Protein AF-A0A645GG00-F1 (afdb_monomer)

Organism: NCBI:txid1076179

Nearest PDB structures (foldseek):
  8h4j-assembly4_F  TM=6.233E-01  e=2.271E-01  Klebsiella pneumoniae 30684/NJST258_2
  7n2w-assembly1_B  TM=6.184E-01  e=8.605E-01  Klebsiella pneumoniae subsp. pneumoniae MGH 78578
  2www-assembly1_C  TM=4.732E-01  e=6.348E+00  Homo sapiens

Structure (mmCIF, N/CA/C/O backbone):
data_AF-A0A645GG00-F1
#
_entry.id   AF-A0A645GG00-F1
#
loop_
_atom_site.group_PDB
_atom_site.id
_at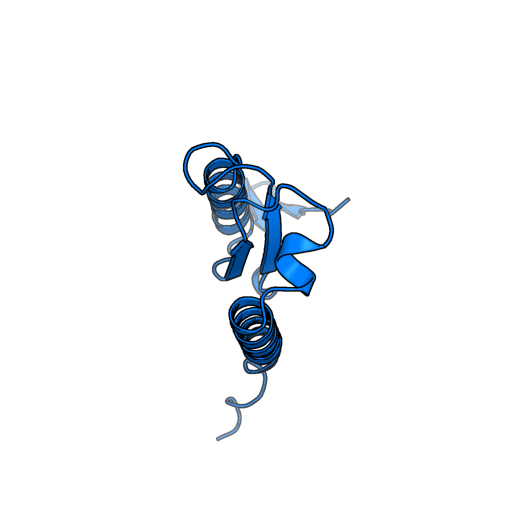om_site.type_symbol
_atom_site.label_atom_id
_atom_site.label_alt_id
_atom_site.label_comp_id
_atom_site.label_asym_id
_atom_site.label_entity_id
_atom_site.label_seq_id
_atom_site.pdbx_PDB_ins_code
_atom_site.Cartn_x
_atom_site.Cartn_y
_atom_site.Cartn_z
_atom_site.occupancy
_atom_site.B_iso_or_equiv
_atom_site.auth_seq_id
_atom_site.auth_comp_id
_atom_site.auth_asym_id
_atom_site.auth_atom_id
_atom_site.pdbx_PDB_model_num
ATOM 1 N N . MET A 1 1 ? -18.409 5.747 -0.285 1.00 37.66 1 MET A N 1
ATOM 2 C CA . MET A 1 1 ? -18.642 6.714 0.806 1.00 37.66 1 MET A CA 1
ATOM 3 C C . MET A 1 1 ? -18.717 5.910 2.092 1.00 37.66 1 MET A C 1
ATOM 5 O O . MET A 1 1 ? -19.668 5.159 2.257 1.00 37.66 1 MET A O 1
ATOM 9 N N . TYR A 1 2 ? -17.663 5.934 2.909 1.00 45.97 2 TYR A N 1
ATOM 10 C CA . TYR A 1 2 ? -17.639 5.221 4.187 1.00 45.97 2 TYR A CA 1
ATOM 11 C C . TYR A 1 2 ? -18.278 6.135 5.234 1.00 45.97 2 TYR A C 1
ATOM 13 O O . TYR A 1 2 ? -17.771 7.225 5.479 1.00 45.97 2 TYR A O 1
ATOM 21 N N . CYS A 1 3 ? -19.422 5.743 5.792 1.00 52.50 3 CYS A N 1
ATOM 22 C CA . CYS A 1 3 ? -20.074 6.519 6.843 1.00 52.50 3 CYS A CA 1
ATOM 23 C C . CYS A 1 3 ? -19.330 6.279 8.162 1.00 52.50 3 CYS A C 1
ATOM 25 O O . CYS A 1 3 ? -19.538 5.258 8.815 1.00 52.50 3 CYS A O 1
ATOM 27 N N . LEU A 1 4 ? -18.434 7.196 8.526 1.00 62.66 4 LEU A N 1
ATOM 28 C CA . LEU A 1 4 ? -17.878 7.272 9.876 1.00 62.66 4 LEU A CA 1
ATOM 29 C C . LEU A 1 4 ? -18.975 7.806 10.804 1.00 62.66 4 LEU A C 1
ATOM 31 O O . LEU A 1 4 ? -19.572 8.843 10.516 1.00 62.66 4 LEU A O 1
ATOM 35 N N . LEU A 1 5 ? -19.268 7.092 11.891 1.00 62.31 5 LEU A N 1
ATOM 36 C CA . LEU A 1 5 ? -20.196 7.575 12.909 1.00 62.31 5 LEU A CA 1
ATOM 37 C C . LEU A 1 5 ? -19.397 8.418 13.905 1.00 62.31 5 LEU A C 1
ATOM 39 O O . LEU A 1 5 ? -18.579 7.886 14.656 1.00 62.31 5 LEU A O 1
ATOM 43 N N . LEU A 1 6 ? -19.613 9.732 13.884 1.00 65.06 6 LEU A N 1
ATOM 44 C CA . LEU A 1 6 ? -19.052 10.651 14.869 1.00 65.06 6 LEU A CA 1
ATOM 45 C C . LEU A 1 6 ? -20.001 10.719 16.069 1.00 65.06 6 LEU A C 1
ATOM 47 O O . LEU A 1 6 ? -21.145 11.150 15.936 1.00 65.06 6 LEU 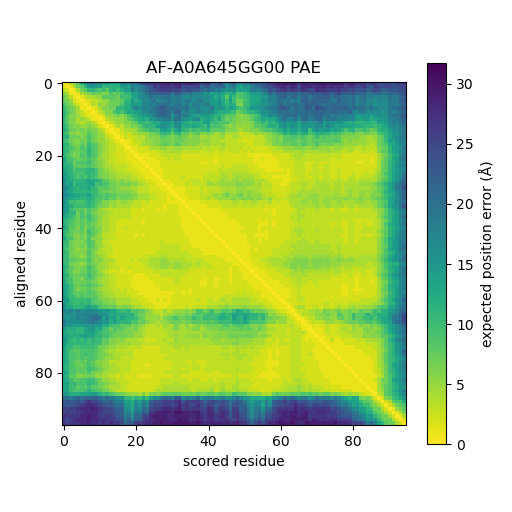A O 1
ATOM 51 N N . HIS A 1 7 ? -19.535 10.272 17.230 1.00 65.25 7 HIS A N 1
ATOM 52 C CA . HIS A 1 7 ? -20.244 10.435 18.493 1.00 65.25 7 HIS A CA 1
ATOM 53 C C . HIS A 1 7 ? -20.133 11.891 18.975 1.00 65.25 7 HIS A C 1
ATOM 55 O O . HIS A 1 7 ? -19.137 12.561 18.709 1.00 65.25 7 HIS A O 1
ATOM 61 N N . GLU A 1 8 ? -21.114 12.379 19.737 1.00 69.12 8 GLU A N 1
ATOM 62 C CA . GLU A 1 8 ? -21.149 13.766 20.243 1.00 69.12 8 GLU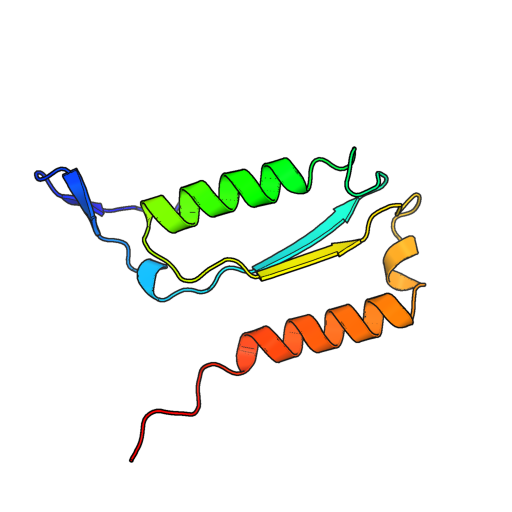 A CA 1
ATOM 63 C C . GLU A 1 8 ? -19.950 14.124 21.141 1.00 69.12 8 GLU A C 1
ATOM 65 O O . GLU A 1 8 ? -19.597 15.290 21.280 1.00 69.12 8 GLU A O 1
ATOM 70 N N . SER A 1 9 ? -19.271 13.119 21.704 1.00 74.00 9 SER A N 1
ATOM 71 C CA . SER A 1 9 ? -18.014 13.287 22.450 1.00 74.00 9 SER A CA 1
ATOM 72 C C . SER A 1 9 ? -16.785 13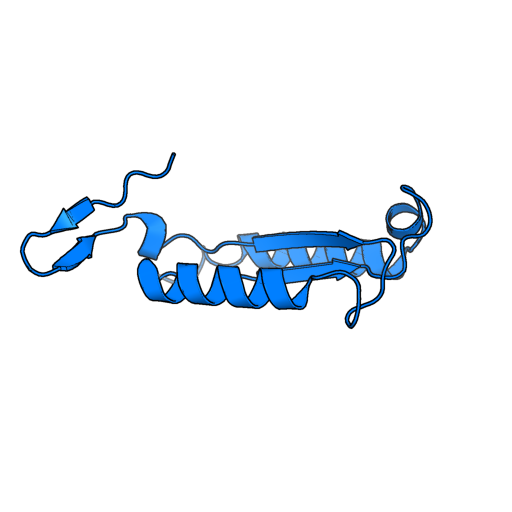.556 21.569 1.00 74.00 9 SER A C 1
ATOM 74 O O . SER A 1 9 ? -15.686 13.702 22.097 1.00 74.00 9 SER A O 1
ATOM 76 N N . GLY A 1 10 ? -16.936 13.559 20.240 1.00 72.38 10 GLY A N 1
ATOM 77 C CA . GLY A 1 10 ? -15.836 13.638 19.276 1.00 72.38 10 GLY A CA 1
ATOM 78 C C . GLY A 1 10 ? -15.179 12.289 18.961 1.00 72.38 10 GLY A C 1
ATOM 79 O O . GLY A 1 10 ? -14.268 12.233 18.141 1.00 72.38 10 GLY A O 1
ATOM 80 N N . GLN A 1 11 ? -15.634 11.192 19.578 1.00 68.88 11 GLN A N 1
ATOM 81 C CA . GLN A 1 11 ? -15.130 9.851 19.276 1.00 68.88 11 GLN A CA 1
ATOM 82 C C . GLN A 1 11 ? -15.674 9.334 17.945 1.00 68.88 11 GLN A C 1
ATOM 84 O O . GLN A 1 11 ? -16.877 9.381 17.686 1.00 68.88 11 GLN A O 1
ATOM 89 N N . ILE A 1 12 ? -14.793 8.770 17.122 1.00 74.31 12 ILE A N 1
ATOM 90 C CA . ILE A 1 12 ? -15.175 8.120 15.870 1.00 74.31 12 ILE A CA 1
ATOM 91 C C . ILE A 1 12 ? -15.401 6.635 16.141 1.00 74.31 12 ILE A C 1
ATOM 93 O O . ILE A 1 12 ? -14.479 5.882 16.463 1.00 74.31 12 ILE A O 1
ATOM 97 N N . PHE A 1 13 ? -16.648 6.194 15.984 1.00 72.88 13 PHE A N 1
ATOM 98 C CA . PHE A 1 13 ? -16.964 4.776 15.960 1.00 72.88 13 PHE A CA 1
ATOM 99 C C . PHE A 1 13 ? -16.905 4.286 14.516 1.00 72.88 13 PHE A C 1
ATOM 101 O O . PHE A 1 13 ? -17.763 4.603 13.689 1.00 72.88 13 PHE A O 1
ATOM 108 N N . SER A 1 14 ? -15.868 3.509 14.208 1.00 72.44 14 SER A N 1
ATOM 109 C CA . SER A 1 14 ? -15.662 2.959 12.875 1.00 72.44 14 SER A CA 1
ATOM 110 C C . SER A 1 14 ? -15.670 1.430 12.912 1.00 72.44 14 SER A C 1
ATOM 112 O O . SER A 1 14 ? -14.832 0.835 13.594 1.00 72.44 14 SER A O 1
ATOM 114 N N . PRO A 1 15 ? -16.541 0.753 12.137 1.00 74.62 15 PRO A N 1
ATOM 115 C CA . PRO A 1 15 ? -16.434 -0.694 11.943 1.00 74.62 15 PRO A CA 1
ATOM 116 C C . PRO A 1 15 ? -15.136 -1.080 11.212 1.00 74.62 15 PRO A C 1
ATOM 118 O O . PRO A 1 15 ? -14.776 -2.255 11.167 1.00 74.62 15 PRO A O 1
ATOM 121 N N . LEU A 1 16 ? -14.413 -0.096 10.663 1.00 80.88 16 LEU A N 1
ATOM 122 C CA . LEU A 1 16 ? -13.146 -0.284 9.967 1.00 80.88 16 LEU A CA 1
ATOM 123 C C . LEU A 1 16 ? -11.965 -0.526 10.921 1.00 80.88 16 LEU A C 1
ATOM 125 O O . LEU A 1 16 ? -10.925 -0.969 10.450 1.00 80.88 16 LEU A O 1
ATOM 129 N N . LYS A 1 17 ? -12.137 -0.365 12.246 1.00 82.94 17 LYS A N 1
ATOM 130 C CA . LYS A 1 17 ? -11.125 -0.704 13.275 1.00 82.94 17 LYS A CA 1
ATOM 131 C C . 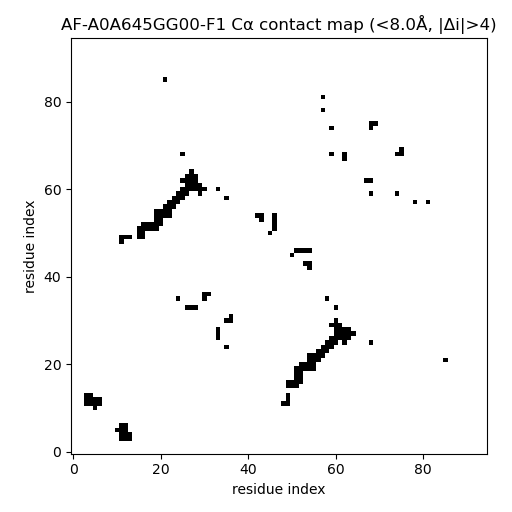LYS A 1 17 ? -10.552 -2.120 13.146 1.00 82.94 17 LYS A C 1
ATOM 133 O O . LYS A 1 17 ? -9.455 -2.399 13.605 1.00 82.94 17 LYS A O 1
ATOM 138 N N . ARG A 1 18 ? -11.304 -3.049 12.545 1.00 82.19 18 ARG A N 1
ATOM 139 C CA . ARG A 1 18 ? -10.904 -4.459 12.360 1.00 82.19 18 ARG A CA 1
ATOM 140 C C . ARG A 1 18 ? -10.453 -4.789 10.936 1.00 82.19 18 ARG A C 1
ATOM 142 O O . ARG A 1 18 ? -10.159 -5.945 10.645 1.00 82.19 18 ARG A O 1
ATOM 149 N N . ILE A 1 19 ? -10.461 -3.810 10.037 1.00 85.25 19 ILE A N 1
ATOM 150 C CA . ILE A 1 19 ? -10.139 -3.998 8.626 1.00 85.25 19 ILE A CA 1
ATOM 151 C C . ILE A 1 19 ? -8.678 -3.621 8.412 1.00 85.25 19 ILE A C 1
ATOM 153 O O . ILE A 1 19 ? -8.281 -2.504 8.715 1.00 85.25 19 ILE A O 1
ATOM 157 N N . GLN A 1 20 ? -7.883 -4.543 7.870 1.00 88.69 20 GLN A N 1
ATOM 158 C CA . GLN A 1 20 ? -6.535 -4.225 7.409 1.00 88.69 20 GLN A CA 1
ATOM 159 C C . GLN A 1 20 ? -6.591 -3.754 5.957 1.00 88.69 20 GLN A C 1
ATOM 161 O O . GLN A 1 20 ? -7.008 -4.503 5.071 1.00 88.69 20 GLN A O 1
ATOM 166 N N . PHE A 1 21 ? -6.155 -2.519 5.722 1.00 91.75 21 PHE A N 1
ATOM 167 C CA . PHE A 1 21 ? -6.012 -1.975 4.379 1.00 91.75 21 PHE A CA 1
ATOM 168 C C . PHE A 1 21 ? -4.714 -2.457 3.727 1.00 91.75 21 PHE A C 1
ATOM 170 O O . PHE A 1 21 ? -3.721 -2.773 4.390 1.00 91.75 21 PHE A O 1
ATOM 177 N N . ALA A 1 22 ? -4.730 -2.511 2.399 1.00 95.06 22 ALA A N 1
ATOM 178 C CA . ALA A 1 22 ? -3.561 -2.807 1.592 1.00 95.06 22 ALA A CA 1
ATOM 179 C C . ALA A 1 22 ? -3.555 -1.917 0.348 1.00 95.06 22 ALA A C 1
ATOM 181 O O . ALA A 1 22 ? -4.596 -1.711 -0.277 1.00 95.06 22 ALA A O 1
ATOM 182 N N . VAL A 1 23 ? -2.377 -1.422 -0.017 1.00 95.88 23 VAL A N 1
ATOM 183 C CA . VAL A 1 23 ? -2.147 -0.615 -1.214 1.00 95.88 23 VAL A CA 1
ATOM 184 C C . VAL A 1 23 ? -1.128 -1.330 -2.091 1.00 95.88 23 VAL A C 1
ATOM 186 O O . VAL A 1 23 ? -0.011 -1.603 -1.659 1.00 95.88 23 VAL A O 1
ATOM 189 N N . ALA A 1 24 ? -1.515 -1.608 -3.333 1.00 94.19 24 ALA A N 1
ATOM 190 C CA . ALA A 1 24 ? -0.615 -2.069 -4.382 1.00 94.19 24 ALA A CA 1
ATOM 191 C C . ALA A 1 24 ? -0.547 -0.990 -5.465 1.00 94.19 24 ALA A C 1
ATOM 193 O O . ALA A 1 24 ? -1.570 -0.642 -6.057 1.00 94.19 24 ALA A O 1
ATOM 194 N N . ALA A 1 25 ? 0.643 -0.441 -5.700 1.00 92.56 25 ALA A N 1
ATOM 195 C CA . ALA A 1 25 ? 0.839 0.681 -6.608 1.00 92.56 25 ALA A CA 1
ATOM 196 C C . ALA A 1 25 ? 2.030 0.455 -7.544 1.00 92.56 25 ALA A C 1
ATOM 198 O O . ALA A 1 25 ? 3.069 -0.074 -7.155 1.00 92.56 25 ALA A O 1
ATOM 199 N N . SER A 1 26 ? 1.890 0.922 -8.780 1.00 92.69 26 SER A N 1
ATOM 200 C CA . SER A 1 26 ? 2.986 1.030 -9.742 1.00 92.69 26 SER A CA 1
ATOM 201 C C . SER A 1 26 ? 3.057 2.456 -10.264 1.00 92.69 26 SER A C 1
ATOM 203 O O . SER A 1 26 ? 2.015 3.039 -10.569 1.00 92.69 26 SER A O 1
ATOM 205 N N . ALA A 1 27 ? 4.259 3.000 -10.419 1.00 93.25 27 ALA A N 1
ATOM 206 C CA . ALA A 1 27 ? 4.452 4.356 -10.919 1.00 93.25 27 ALA A CA 1
ATOM 207 C C . ALA A 1 27 ? 5.598 4.425 -11.926 1.00 93.25 27 ALA A C 1
ATOM 209 O O . ALA A 1 27 ? 6.561 3.666 -11.838 1.00 93.25 27 ALA A O 1
ATOM 210 N N . GLY A 1 28 ? 5.507 5.371 -12.865 1.00 91.69 28 GLY A N 1
ATOM 211 C CA . GLY A 1 28 ? 6.608 5.677 -13.783 1.00 91.69 28 GLY A CA 1
ATOM 212 C C . GLY A 1 28 ? 7.836 6.241 -13.064 1.00 91.69 28 GLY A C 1
ATOM 213 O O . GLY A 1 28 ? 8.957 5.971 -13.482 1.00 91.69 28 GLY A O 1
ATOM 214 N N . GLY A 1 29 ? 7.613 6.976 -11.971 1.00 90.75 29 GLY A N 1
ATOM 215 C CA . GLY A 1 29 ? 8.650 7.501 -11.083 1.00 90.75 29 GLY A CA 1
ATOM 216 C C . GLY A 1 29 ? 9.197 6.476 -10.081 1.00 90.75 29 GLY A C 1
ATOM 217 O O . GLY A 1 29 ? 8.640 5.390 -9.921 1.00 90.75 29 GLY A O 1
ATOM 218 N N . ASN A 1 30 ? 10.285 6.825 -9.399 1.00 92.06 30 ASN A N 1
ATOM 219 C CA . ASN A 1 30 ? 10.882 6.058 -8.300 1.00 92.06 30 ASN A CA 1
ATOM 220 C C . ASN A 1 30 ? 10.216 6.418 -6.951 1.00 92.06 30 ASN A C 1
ATOM 222 O O . ASN A 1 30 ? 9.212 7.125 -6.920 1.00 92.06 30 ASN A O 1
ATOM 226 N N . GLU A 1 31 ? 10.744 5.939 -5.823 1.00 91.19 31 GLU A N 1
ATOM 227 C CA . GLU A 1 31 ? 10.184 6.273 -4.499 1.00 91.19 31 GLU A CA 1
ATOM 228 C C . GLU A 1 31 ? 10.170 7.784 -4.212 1.00 91.19 31 GLU A C 1
ATOM 230 O O . GLU A 1 31 ? 9.203 8.289 -3.651 1.00 91.19 31 GLU A O 1
ATOM 235 N N . GLU A 1 32 ? 11.173 8.524 -4.685 1.00 91.56 32 GLU A N 1
ATOM 236 C CA . GLU A 1 32 ? 11.334 9.957 -4.412 1.00 91.56 32 GLU A CA 1
ATOM 237 C C . GLU A 1 32 ? 10.351 10.842 -5.196 1.00 91.56 32 GLU A C 1
ATOM 239 O O . GLU A 1 32 ? 9.998 11.926 -4.737 1.00 91.56 32 GLU A O 1
ATOM 244 N N . ASN A 1 33 ? 9.906 10.411 -6.384 1.00 93.44 33 ASN A N 1
ATOM 245 C CA . ASN A 1 33 ? 9.104 11.248 -7.290 1.00 93.44 33 ASN A CA 1
ATOM 246 C C . ASN A 1 33 ? 7.806 10.603 -7.808 1.00 93.44 33 ASN A C 1
ATOM 248 O O . ASN A 1 33 ? 7.093 11.208 -8.607 1.00 93.44 33 ASN A O 1
ATOM 252 N N . SER A 1 34 ? 7.466 9.397 -7.349 1.00 93.25 34 SER A N 1
ATOM 253 C CA . SER A 1 34 ? 6.191 8.738 -7.674 1.00 93.25 34 SER A CA 1
ATOM 254 C C . SER A 1 34 ? 4.995 9.271 -6.886 1.00 93.25 34 SER A C 1
ATOM 256 O O . SER A 1 34 ? 3.856 9.024 -7.279 1.00 93.25 34 SER A O 1
ATOM 258 N N . GLY A 1 35 ? 5.241 9.954 -5.762 1.00 93.88 35 GLY A N 1
ATOM 259 C CA . GLY A 1 35 ? 4.204 10.339 -4.803 1.00 93.88 35 GLY A CA 1
ATOM 260 C C . GLY A 1 35 ? 3.769 9.210 -3.861 1.00 93.88 35 GLY A C 1
ATOM 261 O O . GLY A 1 35 ? 2.802 9.391 -3.124 1.00 93.88 35 GLY A O 1
ATOM 262 N N . ILE A 1 36 ? 4.462 8.061 -3.844 1.00 95.50 36 ILE A N 1
ATOM 263 C CA . ILE A 1 36 ? 4.124 6.941 -2.948 1.00 95.50 36 ILE A CA 1
ATOM 264 C C . ILE A 1 36 ? 4.205 7.327 -1.464 1.00 95.50 36 ILE A C 1
ATOM 266 O O . ILE A 1 36 ? 3.375 6.878 -0.678 1.00 95.50 36 ILE A O 1
ATOM 270 N N . GLU A 1 37 ? 5.131 8.210 -1.087 1.00 95.00 37 GLU A N 1
ATOM 271 C CA . GLU A 1 37 ? 5.249 8.703 0.293 1.00 95.00 37 GLU A CA 1
ATOM 272 C C . GLU A 1 37 ? 4.023 9.508 0.731 1.00 95.00 37 GLU A C 1
ATOM 274 O O . GLU A 1 37 ? 3.540 9.328 1.845 1.00 95.00 37 GLU A O 1
ATOM 279 N N . ILE A 1 38 ? 3.433 10.300 -0.172 1.00 95.44 38 ILE A N 1
ATOM 280 C CA . ILE A 1 38 ? 2.179 11.012 0.109 1.00 95.44 38 ILE A CA 1
ATOM 281 C C . ILE A 1 38 ? 1.059 9.997 0.357 1.00 95.44 38 ILE A C 1
ATOM 283 O O . ILE A 1 38 ? 0.265 10.162 1.276 1.00 95.44 38 ILE A O 1
ATOM 287 N N . ILE A 1 39 ? 0.995 8.914 -0.424 1.00 95.00 39 ILE A N 1
ATOM 288 C CA . ILE A 1 39 ? -0.010 7.862 -0.212 1.00 95.00 39 ILE A CA 1
ATOM 289 C C . ILE A 1 39 ? 0.186 7.205 1.161 1.00 95.00 39 ILE A C 1
ATOM 291 O O . ILE A 1 39 ? -0.795 7.009 1.875 1.00 95.00 39 ILE A O 1
ATOM 295 N N . LYS A 1 40 ? 1.428 6.893 1.552 1.00 95.44 40 LYS A N 1
ATOM 296 C CA . LYS A 1 40 ? 1.732 6.335 2.879 1.00 95.44 40 LYS A CA 1
ATOM 297 C C . LYS A 1 40 ? 1.292 7.277 4.000 1.00 95.44 40 LYS A C 1
ATOM 299 O O . LYS A 1 40 ? 0.625 6.831 4.926 1.00 95.44 40 LYS A O 1
ATOM 304 N N . GLU A 1 41 ? 1.593 8.568 3.881 1.00 95.75 41 GLU A N 1
ATOM 305 C CA . GLU A 1 41 ? 1.191 9.590 4.852 1.00 95.75 41 GLU A CA 1
ATOM 306 C C . GLU A 1 41 ? -0.337 9.690 4.983 1.00 95.75 41 GLU A C 1
ATOM 308 O O . GLU A 1 41 ? -0.873 9.632 6.088 1.00 95.75 41 GLU A O 1
ATOM 313 N N . GLN A 1 42 ? -1.063 9.754 3.861 1.00 94.88 42 GLN A N 1
ATOM 314 C CA . GLN A 1 42 ? -2.529 9.827 3.879 1.00 94.88 42 GLN A CA 1
ATOM 315 C C . GLN A 1 42 ? -3.174 8.573 4.482 1.00 94.88 42 GLN A C 1
ATOM 317 O O . GLN A 1 42 ? -4.185 8.671 5.180 1.00 94.88 42 GLN A O 1
ATOM 322 N N . MET A 1 43 ? -2.597 7.394 4.238 1.00 94.31 43 MET A N 1
ATOM 323 C CA . MET A 1 43 ? -3.055 6.162 4.881 1.00 94.31 43 MET A CA 1
ATOM 324 C C . MET A 1 43 ? -2.753 6.161 6.382 1.00 94.31 43 MET A C 1
ATOM 326 O O . MET A 1 43 ? -3.603 5.713 7.143 1.00 94.31 43 MET A O 1
ATOM 330 N N . GLY A 1 44 ? -1.627 6.735 6.817 1.00 93.75 44 GLY A N 1
ATOM 331 C CA . GLY A 1 44 ? -1.325 6.943 8.235 1.00 93.75 44 GLY A CA 1
ATOM 332 C C . GLY A 1 44 ? -2.384 7.796 8.938 1.00 93.75 44 GLY A C 1
ATOM 333 O O . GLY A 1 44 ? -2.920 7.392 9.967 1.00 93.75 44 GLY A O 1
ATOM 334 N N . TYR A 1 45 ? -2.795 8.917 8.337 1.00 91.31 45 TYR A N 1
ATOM 335 C CA . TYR A 1 45 ? -3.894 9.723 8.887 1.00 91.31 45 TYR A CA 1
ATOM 336 C C . TYR A 1 45 ? -5.219 8.962 8.948 1.00 91.31 45 TYR A C 1
ATOM 338 O O . TYR A 1 45 ? -5.990 9.129 9.893 1.00 91.31 45 TYR A O 1
ATOM 346 N N . LEU A 1 46 ? -5.504 8.120 7.951 1.00 87.88 46 LEU A N 1
ATOM 347 C CA . LEU A 1 46 ? -6.694 7.277 7.972 1.00 87.88 46 LEU A CA 1
ATOM 348 C C . LEU A 1 46 ? -6.625 6.249 9.107 1.00 87.88 46 LEU A C 1
ATOM 350 O O . LEU A 1 46 ? -7.614 6.091 9.819 1.00 87.88 46 LEU A O 1
ATOM 354 N N . GLU A 1 47 ? -5.481 5.582 9.276 1.00 91.00 47 GLU A N 1
A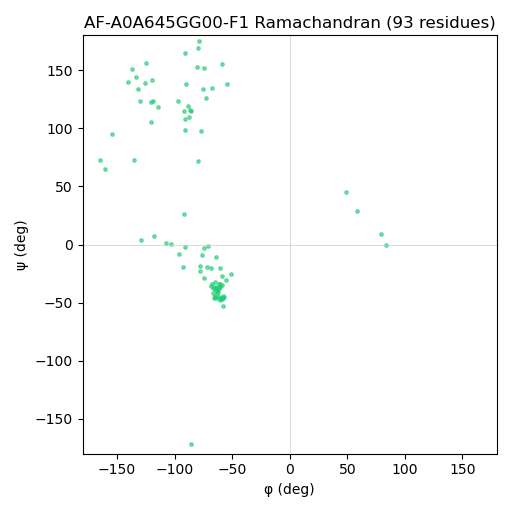TOM 355 C CA . GLU A 1 47 ? -5.224 4.609 10.343 1.00 91.00 47 GLU A CA 1
ATOM 356 C C . GLU A 1 47 ? -5.428 5.218 11.726 1.00 91.00 47 GLU A C 1
ATOM 358 O O . GLU A 1 47 ? -6.118 4.620 12.550 1.00 91.00 47 GLU A O 1
ATOM 363 N N . GLU A 1 48 ? -4.903 6.423 11.957 1.00 88.75 48 GLU A N 1
ATOM 364 C CA . GLU A 1 48 ? -5.099 7.175 13.198 1.00 88.75 48 GLU A CA 1
ATOM 365 C C . GLU A 1 48 ? -6.571 7.542 13.414 1.00 88.75 48 GLU A C 1
ATOM 367 O O . GLU A 1 48 ? -7.116 7.331 14.497 1.00 88.75 48 GLU A O 1
ATOM 372 N N . LEU A 1 49 ? -7.240 8.047 12.372 1.00 85.94 49 LEU A N 1
ATOM 373 C CA . LEU A 1 49 ? -8.627 8.508 12.445 1.00 85.94 49 LEU A CA 1
ATOM 374 C C . LEU A 1 49 ? -9.607 7.382 12.793 1.00 85.94 49 LEU A C 1
ATOM 376 O O . LEU A 1 49 ? -10.584 7.600 13.511 1.00 85.94 49 LEU A O 1
ATOM 380 N N . ILE A 1 50 ? -9.393 6.193 12.228 1.00 86.62 50 ILE A N 1
ATOM 381 C CA . ILE A 1 50 ? -10.317 5.062 12.371 1.00 86.62 50 ILE A CA 1
ATOM 382 C C . ILE A 1 50 ? -9.782 3.963 13.282 1.00 86.62 50 ILE A C 1
ATOM 384 O O . ILE A 1 50 ? -10.484 2.969 13.431 1.00 86.62 50 ILE A O 1
ATOM 388 N N . GLU A 1 51 ? -8.591 4.129 13.862 1.00 87.00 51 GLU A N 1
ATOM 389 C CA . GLU A 1 51 ? -7.877 3.162 14.708 1.00 87.00 51 GLU A CA 1
ATOM 390 C C . GLU A 1 51 ? -7.811 1.748 14.095 1.00 87.00 51 GLU A C 1
ATOM 392 O O . GLU A 1 51 ? -8.113 0.751 14.757 1.00 87.00 51 GLU A O 1
ATOM 397 N N . CYS A 1 52 ? -7.481 1.639 12.804 1.00 87.44 52 CYS A N 1
ATOM 398 C CA . CYS A 1 52 ? -7.299 0.337 12.152 1.00 87.44 52 CYS A CA 1
ATOM 399 C C . CYS A 1 52 ? -5.842 -0.152 12.230 1.00 87.44 52 CYS A C 1
ATOM 401 O O . CYS A 1 52 ? -4.937 0.631 12.517 1.00 87.44 52 CYS A O 1
ATOM 403 N N . PRO A 1 53 ? -5.578 -1.445 11.955 1.00 90.31 53 PRO A N 1
ATOM 404 C CA . PRO A 1 53 ? -4.216 -1.947 11.829 1.00 90.31 53 PRO A CA 1
ATOM 405 C C . PRO A 1 53 ? -3.435 -1.219 10.721 1.00 90.31 53 PRO A C 1
ATOM 407 O O . PRO A 1 53 ? -4.059 -0.788 9.745 1.00 90.31 53 PRO A O 1
ATOM 410 N N . PRO A 1 54 ? -2.089 -1.186 10.804 1.00 92.44 54 PRO A N 1
ATOM 411 C CA . PRO A 1 54 ? -1.254 -0.545 9.795 1.00 92.44 54 PRO A CA 1
ATOM 412 C C . PRO A 1 54 ? -1.525 -1.061 8.380 1.00 92.44 54 PRO A C 1
ATOM 414 O O . PRO A 1 54 ? -1.661 -2.276 8.160 1.00 92.44 54 PRO A O 1
ATOM 417 N N . THR A 1 55 ? -1.572 -0.146 7.415 1.00 94.44 55 THR A N 1
ATOM 418 C CA . THR A 1 55 ? -1.746 -0.452 5.995 1.00 94.44 55 THR A CA 1
ATOM 419 C C . THR A 1 55 ? -0.511 -1.168 5.473 1.00 94.44 55 THR A C 1
ATOM 421 O O . THR A 1 55 ? 0.630 -0.778 5.719 1.00 94.44 55 THR A O 1
ATOM 424 N N . LYS A 1 56 ? -0.733 -2.235 4.705 1.00 95.56 56 LYS A N 1
ATOM 425 C CA . LYS A 1 56 ? 0.342 -2.949 4.011 1.00 95.56 56 LYS A CA 1
ATOM 426 C C . LYS A 1 56 ? 0.566 -2.350 2.627 1.00 95.56 56 LYS A C 1
ATOM 428 O O . LYS A 1 56 ? -0.395 -2.094 1.906 1.00 95.56 56 LYS A O 1
ATOM 433 N N . PHE A 1 57 ? 1.823 -2.193 2.229 1.00 96.31 57 PHE A N 1
ATOM 434 C CA . PHE A 1 57 ? 2.185 -1.593 0.946 1.00 96.31 57 PHE A CA 1
ATOM 435 C C . PHE A 1 57 ? 2.975 -2.558 0.072 1.00 96.31 57 PHE A C 1
ATOM 437 O O . PHE A 1 57 ? 3.848 -3.275 0.554 1.00 96.31 57 PHE A O 1
ATOM 444 N N . LEU A 1 58 ? 2.682 -2.510 -1.222 1.00 96.50 58 LEU A N 1
ATOM 445 C CA . LEU A 1 58 ? 3.488 -3.066 -2.295 1.00 96.50 58 LEU A CA 1
ATOM 446 C C . LEU A 1 58 ? 3.657 -1.974 -3.351 1.00 96.50 58 LEU A C 1
ATOM 448 O O . LEU A 1 58 ? 2.665 -1.444 -3.861 1.00 96.50 58 LEU A O 1
ATOM 452 N N . PHE A 1 59 ? 4.898 -1.633 -3.683 1.00 95.62 59 PHE A N 1
ATOM 453 C CA . PHE A 1 59 ? 5.192 -0.561 -4.626 1.00 95.62 59 PHE A CA 1
ATOM 454 C C . PHE A 1 59 ? 6.202 -0.996 -5.685 1.00 95.62 59 PHE A C 1
ATOM 456 O O . PHE A 1 59 ? 7.253 -1.540 -5.363 1.00 95.62 59 PHE A O 1
ATOM 463 N N . LYS A 1 60 ? 5.908 -0.682 -6.952 1.00 95.00 60 LYS A N 1
ATOM 464 C CA . LYS A 1 60 ? 6.871 -0.774 -8.052 1.00 95.00 60 LYS A CA 1
ATOM 465 C C . LYS A 1 60 ? 7.080 0.573 -8.726 1.00 95.00 60 LYS A C 1
ATOM 467 O O . LYS A 1 60 ? 6.248 1.027 -9.514 1.00 95.00 60 LYS A O 1
ATOM 472 N N . GLY A 1 61 ? 8.227 1.183 -8.458 1.00 94.19 61 GLY A N 1
ATOM 473 C CA . GLY A 1 61 ? 8.684 2.364 -9.182 1.00 94.19 61 GLY A CA 1
ATOM 474 C C . GLY A 1 61 ? 9.282 2.035 -10.551 1.00 94.19 61 GLY A C 1
ATOM 475 O O . GLY A 1 61 ? 9.463 0.871 -10.915 1.00 94.19 61 GLY A O 1
ATOM 476 N N . ASN A 1 62 ? 9.630 3.082 -11.297 1.00 94.25 62 ASN A N 1
ATOM 477 C CA . ASN A 1 62 ? 10.291 3.014 -12.605 1.00 94.25 62 ASN A CA 1
ATOM 478 C C . ASN A 1 62 ? 9.512 2.216 -13.670 1.00 94.25 62 ASN A C 1
ATOM 480 O O . ASN A 1 62 ? 10.090 1.654 -14.603 1.00 94.25 62 ASN A O 1
ATOM 484 N N . CYS A 1 63 ? 8.184 2.181 -13.568 1.00 92.25 63 CYS A N 1
ATOM 485 C CA . CYS A 1 63 ? 7.302 1.564 -14.553 1.00 92.25 63 CYS A CA 1
ATOM 486 C C . CYS A 1 63 ? 7.077 2.492 -15.753 1.00 92.25 63 CYS A C 1
ATOM 488 O O . CYS A 1 63 ? 6.000 3.060 -15.918 1.00 92.25 63 CYS 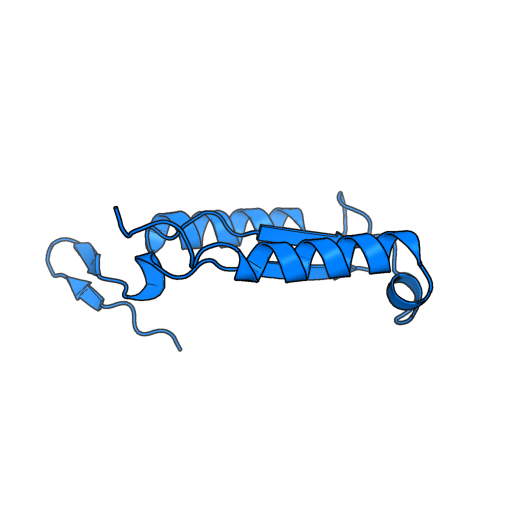A O 1
ATOM 490 N N . GLN A 1 64 ? 8.102 2.658 -16.596 1.00 84.56 64 GLN A N 1
ATOM 491 C CA . GLN A 1 64 ? 8.022 3.506 -17.797 1.00 84.56 64 GLN A CA 1
ATOM 492 C C . GLN A 1 64 ? 6.922 3.067 -18.776 1.00 84.56 64 GLN A C 1
ATOM 494 O O . GLN A 1 64 ? 6.382 3.890 -19.509 1.00 84.56 64 GLN A O 1
ATOM 499 N N . ASN A 1 65 ? 6.573 1.777 -18.769 1.00 86.31 65 ASN A N 1
ATOM 500 C CA . ASN A 1 65 ? 5.483 1.209 -19.548 1.00 86.31 65 ASN A CA 1
ATOM 501 C C . ASN A 1 65 ? 4.507 0.471 -18.629 1.00 86.31 65 ASN A C 1
ATOM 503 O O . ASN A 1 65 ? 4.890 -0.035 -17.573 1.00 86.31 65 ASN A O 1
ATOM 507 N N . LYS A 1 66 ? 3.255 0.326 -19.081 1.00 74.06 66 LYS A N 1
ATOM 508 C CA . LYS A 1 66 ? 2.210 -0.414 -18.350 1.00 74.06 66 LYS A CA 1
ATOM 509 C C . LYS A 1 66 ? 2.624 -1.854 -18.014 1.00 74.06 66 LYS A C 1
ATOM 511 O O . LYS A 1 66 ? 2.248 -2.363 -16.966 1.00 74.06 66 LYS A O 1
ATOM 516 N N . ASP A 1 67 ? 3.452 -2.470 -18.856 1.00 85.00 67 ASP A N 1
ATOM 517 C CA . ASP A 1 67 ? 3.872 -3.865 -18.693 1.00 85.00 67 ASP A CA 1
ATOM 518 C C . ASP A 1 67 ? 5.163 -4.038 -17.882 1.00 85.00 67 ASP A C 1
ATOM 520 O O . ASP A 1 67 ? 5.598 -5.171 -17.690 1.00 85.00 67 ASP A O 1
ATOM 524 N N . THR A 1 68 ? 5.822 -2.958 -17.440 1.00 87.75 68 THR A N 1
ATOM 525 C CA . THR A 1 68 ? 7.127 -3.065 -16.762 1.00 87.75 68 THR A CA 1
ATOM 526 C C . THR A 1 68 ? 7.036 -3.950 -15.520 1.00 87.75 68 THR A C 1
ATOM 528 O O . THR A 1 68 ? 7.851 -4.852 -15.358 1.00 87.75 68 THR A O 1
ATOM 531 N N . ALA A 1 69 ? 6.009 -3.755 -14.689 1.00 84.38 69 ALA A N 1
ATOM 532 C CA . ALA A 1 69 ? 5.779 -4.594 -13.516 1.00 84.38 69 ALA A CA 1
ATOM 533 C C . ALA A 1 69 ? 5.412 -6.042 -13.892 1.00 84.38 69 ALA A C 1
ATOM 535 O O . ALA A 1 69 ? 5.865 -6.978 -13.247 1.00 84.38 69 ALA A O 1
ATOM 536 N N . ALA A 1 70 ? 4.637 -6.236 -14.965 1.00 85.81 70 ALA A N 1
ATOM 537 C CA . ALA A 1 70 ? 4.192 -7.559 -15.412 1.00 85.81 70 ALA A CA 1
ATOM 538 C C . ALA A 1 70 ? 5.312 -8.412 -16.036 1.00 85.81 70 ALA A C 1
ATOM 540 O O . ALA A 1 70 ? 5.170 -9.626 -16.150 1.00 85.81 70 ALA A O 1
ATOM 541 N N . LYS A 1 71 ? 6.414 -7.788 -16.466 1.00 91.19 71 LYS A N 1
ATOM 542 C CA . LYS A 1 71 ? 7.588 -8.470 -17.035 1.00 91.19 71 LYS A CA 1
ATOM 543 C C . LYS A 1 71 ? 8.692 -8.723 -16.007 1.00 91.19 71 LYS A C 1
ATOM 545 O O . LYS A 1 71 ? 9.654 -9.416 -16.322 1.00 91.19 71 LYS A O 1
ATOM 550 N N . ASP A 1 72 ? 8.567 -8.171 -14.804 1.00 91.81 72 ASP A N 1
ATOM 551 C CA . ASP A 1 72 ? 9.536 -8.345 -13.728 1.00 91.81 72 ASP A CA 1
ATOM 552 C C . ASP A 1 72 ? 9.157 -9.558 -12.871 1.00 91.81 72 ASP A C 1
ATOM 554 O O . ASP A 1 72 ? 8.295 -9.485 -11.997 1.00 91.81 72 ASP A O 1
ATOM 558 N N . THR A 1 73 ? 9.798 -10.695 -13.140 1.00 93.44 73 THR A N 1
ATOM 559 C CA . THR A 1 73 ? 9.511 -11.958 -12.446 1.00 93.44 73 THR A CA 1
ATOM 560 C C . THR A 1 73 ? 9.757 -11.871 -10.940 1.00 93.44 73 THR A C 1
ATOM 562 O O . THR A 1 73 ? 8.962 -12.410 -10.176 1.00 93.44 73 THR A O 1
ATOM 565 N N . ALA A 1 74 ? 10.786 -11.140 -10.501 1.00 93.62 74 ALA A N 1
ATOM 566 C CA . ALA A 1 74 ? 11.066 -10.971 -9.076 1.00 93.62 74 ALA A CA 1
ATOM 567 C C . ALA A 1 74 ? 9.956 -10.162 -8.392 1.00 93.62 74 ALA A C 1
ATOM 569 O O . ALA A 1 74 ? 9.482 -10.527 -7.317 1.00 93.62 74 ALA A O 1
ATOM 570 N N . PHE A 1 75 ? 9.474 -9.104 -9.049 1.00 94.19 75 PHE A N 1
ATOM 571 C CA . PHE A 1 75 ? 8.350 -8.332 -8.526 1.00 94.19 75 PHE A CA 1
ATOM 572 C C . PHE A 1 75 ? 7.035 -9.128 -8.527 1.00 94.19 75 PHE A C 1
ATOM 574 O O . PHE A 1 75 ? 6.217 -8.967 -7.626 1.00 94.19 75 PHE A O 1
ATOM 581 N N . LEU A 1 76 ? 6.813 -10.016 -9.500 1.00 93.94 76 LEU A N 1
ATOM 582 C CA . LEU A 1 76 ? 5.640 -10.900 -9.503 1.00 93.94 76 LEU A CA 1
ATOM 583 C C . LEU A 1 76 ? 5.654 -11.893 -8.330 1.00 93.94 76 LEU A C 1
ATOM 585 O O . LEU A 1 76 ? 4.603 -12.163 -7.738 1.00 93.94 76 LEU A O 1
ATOM 589 N N . GLU A 1 77 ? 6.825 -12.421 -7.972 1.00 95.62 77 GLU A N 1
ATOM 590 C CA . GLU A 1 77 ? 6.995 -13.263 -6.784 1.00 95.62 77 GLU A CA 1
ATOM 591 C C . GLU A 1 77 ? 6.719 -12.471 -5.500 1.00 95.62 77 GLU A C 1
ATOM 593 O O . GLU A 1 77 ? 5.958 -12.930 -4.644 1.00 95.62 77 GLU A O 1
ATOM 598 N N . GLU A 1 78 ? 7.245 -11.248 -5.402 1.00 95.56 78 GLU A N 1
ATOM 599 C CA . GLU A 1 78 ? 6.967 -10.329 -4.294 1.00 95.56 78 GLU A CA 1
ATOM 600 C C . GLU A 1 78 ? 5.470 -10.007 -4.187 1.00 95.56 78 GLU A C 1
ATOM 602 O O . GLU A 1 78 ? 4.887 -10.108 -3.107 1.00 95.56 78 GLU A O 1
ATOM 607 N N . ALA A 1 79 ? 4.810 -9.698 -5.305 1.00 94.69 79 ALA A N 1
ATOM 608 C CA . ALA A 1 79 ? 3.380 -9.412 -5.353 1.00 94.69 79 ALA A CA 1
ATOM 609 C C . ALA A 1 79 ? 2.531 -10.617 -4.921 1.00 94.69 79 ALA A C 1
ATOM 611 O O . ALA A 1 79 ? 1.532 -10.471 -4.209 1.00 94.69 79 ALA A O 1
ATOM 612 N N . THR A 1 80 ? 2.955 -11.823 -5.304 1.00 94.88 80 THR A N 1
ATOM 613 C CA . THR A 1 80 ? 2.316 -13.075 -4.886 1.00 94.88 80 THR A CA 1
ATOM 614 C C . THR A 1 80 ? 2.476 -13.289 -3.380 1.00 94.88 80 THR A C 1
ATOM 616 O O . THR A 1 80 ? 1.497 -13.577 -2.684 1.00 94.88 80 THR A O 1
ATOM 619 N N . ALA A 1 81 ? 3.687 -13.095 -2.850 1.00 95.06 81 ALA A N 1
ATOM 620 C CA . ALA A 1 81 ? 3.963 -13.186 -1.419 1.00 95.06 81 ALA A CA 1
ATOM 621 C C . ALA A 1 81 ? 3.178 -12.133 -0.618 1.00 95.06 81 ALA A C 1
ATOM 623 O O . ALA A 1 81 ? 2.598 -12.450 0.426 1.00 95.06 81 ALA 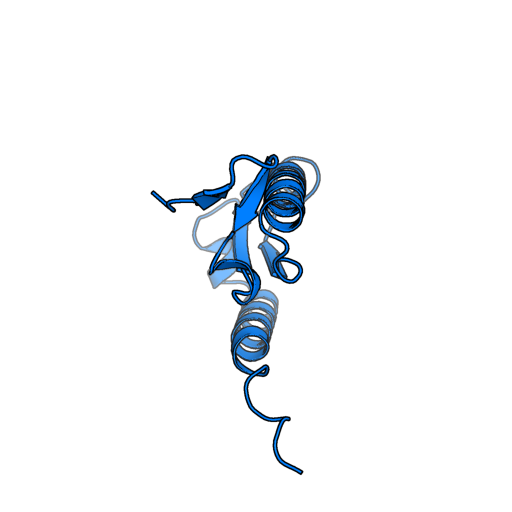A O 1
ATOM 624 N N . PHE A 1 82 ? 3.087 -10.908 -1.138 1.00 95.38 82 PHE A N 1
ATOM 625 C CA . PHE A 1 82 ? 2.292 -9.829 -0.568 1.00 95.38 82 PHE A CA 1
ATOM 626 C C . PHE A 1 82 ? 0.821 -10.230 -0.457 1.00 95.38 82 PHE A C 1
ATOM 628 O O . PHE A 1 82 ? 0.274 -10.199 0.646 1.00 95.38 82 PHE A O 1
ATOM 635 N N . GLY A 1 83 ? 0.207 -10.700 -1.550 1.00 93.94 83 GLY A N 1
ATOM 636 C CA . GLY A 1 83 ? -1.181 -11.173 -1.561 1.00 93.94 83 GLY A CA 1
ATOM 637 C C . GLY A 1 83 ? -1.429 -12.314 -0.569 1.00 93.94 83 GLY A C 1
ATOM 638 O O . GLY A 1 83 ? -2.385 -12.267 0.207 1.00 93.94 83 GLY A O 1
ATOM 639 N N . ALA A 1 84 ? -0.525 -13.296 -0.509 1.00 93.75 84 ALA A N 1
ATOM 640 C CA . ALA A 1 84 ? -0.603 -14.387 0.463 1.00 93.75 84 ALA A CA 1
ATOM 641 C C . ALA A 1 84 ? -0.523 -13.887 1.919 1.00 93.75 84 ALA A C 1
ATOM 643 O O . ALA A 1 84 ? -1.178 -14.439 2.807 1.00 93.75 84 ALA A O 1
ATOM 644 N N . SER A 1 85 ? 0.238 -12.820 2.179 1.00 91.31 85 SER A N 1
ATOM 645 C CA . SER A 1 85 ? 0.351 -12.213 3.510 1.00 91.31 85 SER A CA 1
ATOM 646 C C . SER A 1 85 ? -0.938 -11.529 3.989 1.00 91.31 85 SER A C 1
ATOM 648 O O . SER A 1 85 ? -1.099 -11.324 5.194 1.00 91.31 85 SER A O 1
ATOM 650 N N . LEU A 1 86 ? -1.857 -11.167 3.082 1.00 89.69 86 LEU A N 1
ATOM 651 C CA . LEU A 1 86 ? -3.116 -10.492 3.427 1.00 89.69 86 LEU A CA 1
ATOM 652 C C . LEU A 1 86 ? -4.165 -11.458 3.999 1.00 89.69 86 LEU A C 1
ATOM 654 O O . LEU A 1 86 ? -5.057 -11.041 4.731 1.00 89.69 86 LEU A O 1
ATOM 658 N N . VAL A 1 87 ? -4.052 -12.756 3.696 1.00 84.31 87 VAL A N 1
ATOM 659 C CA . VAL A 1 87 ? -5.043 -13.779 4.082 1.00 84.31 87 VAL A CA 1
ATOM 660 C C . VAL A 1 87 ? -4.696 -14.456 5.417 1.00 84.31 87 VAL A C 1
ATOM 662 O O . VAL A 1 87 ? -5.570 -15.016 6.077 1.00 84.31 87 VAL A O 1
ATOM 665 N N . LYS A 1 88 ? -3.434 -14.385 5.862 1.00 61.56 88 LYS A N 1
ATOM 666 C CA . LYS A 1 88 ? -2.914 -15.186 6.988 1.00 61.56 88 LYS A CA 1
ATOM 667 C C . LYS A 1 88 ? -3.422 -14.815 8.395 1.00 61.56 88 LYS A C 1
ATOM 669 O O . LYS A 1 88 ? -3.111 -15.536 9.333 1.00 61.56 88 LYS A O 1
ATOM 674 N N . ASN A 1 89 ? -4.266 -13.797 8.566 1.00 53.56 89 ASN A N 1
ATOM 675 C CA . ASN A 1 89 ? -4.726 -13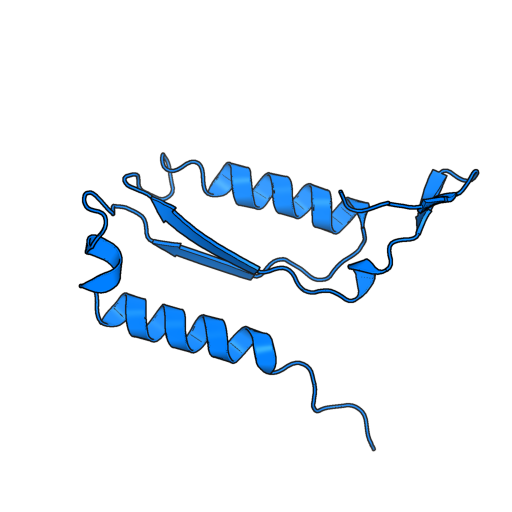.340 9.891 1.00 53.56 89 ASN A CA 1
ATOM 676 C C . ASN A 1 89 ? -6.042 -13.982 10.396 1.00 53.56 89 ASN A C 1
ATOM 678 O O . ASN A 1 89 ? -6.755 -13.361 11.178 1.00 53.56 89 ASN A O 1
ATOM 682 N N . LYS A 1 90 ? -6.410 -15.202 9.969 1.00 47.91 90 LYS A N 1
ATOM 683 C CA . LYS A 1 90 ? -7.663 -15.860 10.423 1.00 47.91 90 LYS A CA 1
ATOM 684 C C . LYS A 1 90 ? -7.520 -17.179 11.190 1.00 47.91 90 LYS A C 1
ATOM 686 O O . LYS A 1 90 ? -8.542 -17.789 11.489 1.00 47.91 90 LYS A O 1
ATOM 691 N N . VAL A 1 91 ? -6.315 -17.622 11.554 1.00 44.94 91 VAL A N 1
ATOM 692 C CA . VAL A 1 91 ? -6.149 -18.888 12.299 1.00 44.94 91 VAL A CA 1
ATOM 693 C C . VAL A 1 91 ? -5.166 -18.738 13.461 1.00 44.94 91 VAL A C 1
ATOM 695 O O . VAL A 1 91 ? -4.054 -19.242 13.400 1.00 44.94 91 VAL A O 1
ATOM 698 N N . SER A 1 92 ? -5.574 -18.046 14.524 1.00 43.59 92 SER A N 1
ATOM 699 C CA . SER A 1 92 ? -5.023 -18.264 15.871 1.00 43.59 92 SER A CA 1
ATOM 700 C C . SER A 1 92 ? -5.926 -17.609 16.917 1.00 43.59 92 SER A C 1
ATOM 702 O O . SER A 1 92 ? -5.602 -16.555 17.446 1.00 43.59 92 SER A O 1
ATOM 704 N N . GLU A 1 93 ? -7.094 -18.192 17.172 1.00 45.31 93 GLU A N 1
ATOM 705 C CA . GLU A 1 93 ? -7.865 -17.894 18.389 1.00 45.31 93 GLU A CA 1
ATOM 706 C C . GLU A 1 93 ? -8.871 -19.027 18.641 1.00 45.31 93 GLU A C 1
ATOM 708 O O . GLU A 1 93 ? -10.081 -18.870 18.510 1.00 45.31 93 GLU A O 1
ATOM 713 N N . LYS A 1 94 ? -8.338 -20.221 18.921 1.00 40.69 94 LYS A N 1
ATOM 714 C CA . LYS A 1 94 ? -8.994 -21.262 19.721 1.00 40.69 94 LYS A CA 1
ATOM 715 C C . LYS A 1 94 ? -7.904 -22.131 20.337 1.00 40.69 94 LYS A C 1
ATOM 717 O O . LYS A 1 94 ? -7.428 -23.034 19.663 1.00 40.69 94 LYS A O 1
ATOM 722 N N . ASP A 1 95 ? -7.540 -21.804 21.569 1.00 36.91 95 ASP A N 1
ATOM 723 C CA . ASP A 1 95 ? -7.218 -22.751 22.640 1.00 36.91 95 ASP A CA 1
ATOM 724 C C . ASP A 1 95 ? -7.646 -22.108 23.966 1.00 36.91 95 ASP A C 1
ATOM 726 O O . ASP A 1 95 ? -7.332 -20.909 24.161 1.00 36.91 95 ASP A O 1
#

pLDDT: mean 83.43, std 15.95, range [36.91, 96.5]

Solvent-accessible surface area (backbone atoms only — not comparable to full-atom values): 5869 Å² total; per-residue (Å²): 135,84,85,69,45,72,42,97,88,73,48,63,57,41,88,52,35,80,44,72,49,73,48,79,51,74,29,56,32,42,76,91,69,47,53,56,60,58,54,51,52,54,49,48,55,49,30,66,64,38,58,25,52,79,69,45,79,46,79,42,54,59,27,80,44,93,56,47,61,80,69,32,66,70,56,48,52,50,52,50,53,53,58,57,62,72,67,66,85,79,82,87,89,87,132

Radius of gyration: 16.85 Å; Cα contacts (8 Å, |Δi|>4): 98; chains: 1; bounding box: 32×36×42 Å

Foldseek 3Di:
DQDFDQDPVRQTAHPCQAPAAEDEDEALADPVPRCVVVVQVVQVVVCVNHVHPRYHYHYHYNCVDPCPCVPDPVSVVVVVVSVVVNPPPPPDPDD

Mean predicted aligned error: 7.71 Å

Secondary structure (DSSP, 8-state):
----EE-TTS-EE-GGGGPPPEEEEE-SS-TTTSSHHHHHHHHHHHHHHHTPPPPEEEEE----STTHHHH-HHHHHHHHHHHHHHH-TTS----

Sequence (95 aa):
MYCLLLHESGQIFSPLKRIQFAVAASAGGNEENSGIEIIKEQMGYLEELIECPPTKFLFKGNCQNKDTAAKDTAFLEEATAFGASLVKNKVSEKD